Protein AF-A0A843CS87-F1 (afdb_monomer_lite)

Sequence (69 aa):
ILVSDGRGNVSLSGKSPLSESIALASMIKEAKIPALVLDSEEGIVSLGYAKKLAAAMGAKYMKLSELQA

pLDDT: mean 89.92, std 9.01, range [53.28, 98.12]

Structure (mmCIF, N/CA/C/O backbone):
data_AF-A0A843CS87-F1
#
_entry.id   AF-A0A843CS87-F1
#
loop_
_atom_site.group_PDB
_atom_site.id
_atom_site.type_symbol
_atom_site.label_atom_id
_atom_site.label_alt_id
_atom_site.label_comp_id
_atom_site.label_asym_id
_atom_site.label_entity_id
_atom_site.label_seq_id
_atom_site.pdbx_PDB_ins_code
_atom_site.Cartn_x
_atom_site.Cartn_y
_atom_site.Cartn_z
_atom_site.occupancy
_atom_site.B_iso_or_equiv
_atom_site.auth_seq_id
_atom_site.auth_comp_id
_atom_site.auth_asym_id
_atom_site.auth_atom_id
_atom_site.pdbx_PDB_model_num
ATOM 1 N N . ILE A 1 1 ? -4.900 -7.401 2.725 1.00 93.25 1 ILE A N 1
ATOM 2 C CA . ILE A 1 1 ? -4.066 -6.509 3.570 1.00 93.25 1 ILE A CA 1
ATOM 3 C C . ILE A 1 1 ? -2.630 -6.652 3.079 1.00 93.25 1 ILE A C 1
ATOM 5 O O . ILE A 1 1 ? -2.240 -7.779 2.800 1.00 93.25 1 ILE A O 1
ATOM 9 N N . LEU A 1 2 ? -1.893 -5.553 2.918 1.00 93.94 2 LEU A N 1
ATOM 10 C CA . LEU A 1 2 ? -0.468 -5.525 2.569 1.00 93.94 2 LEU A CA 1
ATOM 11 C C . LEU A 1 2 ? 0.302 -4.902 3.737 1.00 93.94 2 LEU A C 1
ATOM 13 O O . LEU A 1 2 ? -0.138 -3.887 4.266 1.00 93.94 2 LEU A O 1
ATOM 17 N N . VAL A 1 3 ? 1.439 -5.479 4.110 1.00 93.44 3 VAL A N 1
ATOM 18 C CA . VAL A 1 3 ? 2.369 -4.908 5.096 1.00 93.44 3 VAL A CA 1
ATOM 19 C C . VAL A 1 3 ? 3.700 -4.681 4.391 1.00 93.44 3 VAL A C 1
ATOM 21 O O . VAL A 1 3 ? 4.133 -5.551 3.636 1.00 93.44 3 VAL A O 1
ATOM 24 N N . SER A 1 4 ? 4.310 -3.512 4.569 1.00 90.88 4 SER A N 1
ATOM 25 C CA . SER A 1 4 ? 5.524 -3.120 3.848 1.00 90.88 4 SER A CA 1
ATOM 26 C C . SER A 1 4 ? 6.473 -2.334 4.747 1.00 90.88 4 SER A C 1
ATOM 28 O O . SER A 1 4 ? 6.052 -1.378 5.388 1.00 90.88 4 SER A O 1
ATOM 30 N N . ASP A 1 5 ? 7.759 -2.677 4.680 1.00 88.25 5 ASP A N 1
ATOM 31 C CA . ASP A 1 5 ? 8.893 -1.979 5.305 1.00 88.25 5 ASP A CA 1
ATOM 32 C C . ASP A 1 5 ? 9.591 -0.984 4.350 1.00 88.25 5 ASP A C 1
ATOM 34 O O . ASP A 1 5 ? 10.687 -0.498 4.620 1.00 88.25 5 ASP A O 1
ATOM 38 N N . GLY A 1 6 ? 8.979 -0.715 3.192 1.00 83.75 6 GLY A N 1
ATOM 39 C CA . GLY A 1 6 ? 9.374 0.348 2.267 1.00 83.75 6 GLY A CA 1
ATOM 40 C C . GLY A 1 6 ? 10.282 -0.080 1.110 1.00 83.75 6 GLY A C 1
ATOM 41 O O . GLY A 1 6 ? 10.535 0.713 0.202 1.00 83.75 6 GLY A O 1
ATOM 42 N N . ARG A 1 7 ? 10.775 -1.324 1.103 1.00 79.81 7 ARG A N 1
ATOM 43 C CA . ARG A 1 7 ? 11.953 -1.726 0.311 1.00 79.81 7 ARG A CA 1
ATOM 44 C C . ARG A 1 7 ? 11.684 -2.501 -0.983 1.00 79.81 7 ARG A C 1
A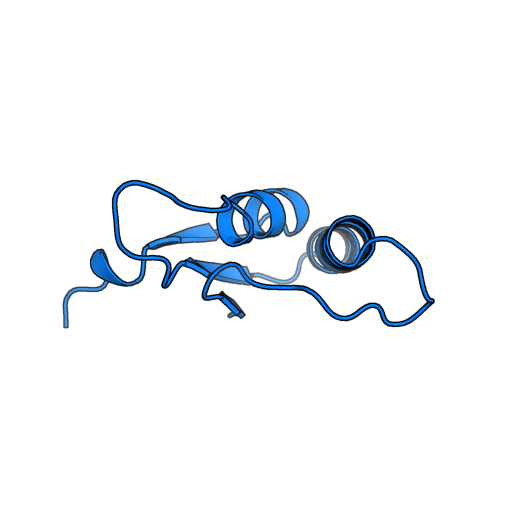TOM 46 O O . ARG A 1 7 ? 12.547 -3.262 -1.407 1.00 79.81 7 ARG A O 1
ATOM 53 N N . GLY A 1 8 ? 10.543 -2.319 -1.650 1.00 81.12 8 GLY A N 1
ATOM 54 C CA . GLY A 1 8 ? 10.271 -3.001 -2.927 1.00 81.12 8 GLY A CA 1
ATOM 55 C C . GLY A 1 8 ? 11.366 -2.741 -3.979 1.00 81.12 8 GLY A C 1
ATOM 56 O O . GLY A 1 8 ? 11.386 -1.681 -4.598 1.00 81.12 8 GLY A O 1
ATOM 57 N N . ASN A 1 9 ? 12.291 -3.693 -4.164 1.00 87.19 9 ASN A N 1
ATOM 58 C CA . ASN A 1 9 ? 13.533 -3.512 -4.932 1.00 87.19 9 ASN A CA 1
ATOM 59 C C . ASN A 1 9 ? 13.776 -4.586 -6.008 1.00 87.19 9 ASN A C 1
ATOM 61 O O . ASN A 1 9 ? 14.768 -4.506 -6.730 1.00 87.19 9 ASN A O 1
ATOM 65 N N . VAL A 1 10 ? 12.873 -5.558 -6.149 1.00 90.50 10 VAL A N 1
ATOM 66 C CA . VAL A 1 10 ? 12.933 -6.599 -7.184 1.00 90.50 10 VAL A CA 1
ATOM 67 C C . VAL A 1 10 ? 11.837 -6.352 -8.213 1.00 90.50 10 VAL A C 1
ATOM 69 O O . VAL A 1 10 ? 10.685 -6.113 -7.856 1.00 90.50 10 VAL A O 1
ATOM 72 N N . SER A 1 11 ? 12.207 -6.408 -9.491 1.00 92.44 11 SER A N 1
ATOM 73 C CA . SER A 1 11 ? 11.280 -6.265 -10.611 1.00 92.44 11 SER A CA 1
ATOM 74 C C . SER A 1 11 ? 10.867 -7.623 -11.166 1.00 92.44 11 SER A C 1
ATOM 76 O O . SER A 1 11 ? 11.673 -8.552 -11.207 1.00 92.44 11 SER A O 1
ATOM 78 N N . LEU A 1 12 ? 9.625 -7.712 -11.646 1.00 89.88 12 LEU A N 1
ATOM 79 C CA . LEU A 1 12 ? 9.111 -8.885 -12.352 1.00 89.88 12 LEU A CA 1
ATOM 80 C C . LEU A 1 12 ? 9.454 -8.871 -13.848 1.00 89.88 12 LEU A C 1
ATOM 82 O O . LEU A 1 12 ? 9.616 -9.939 -14.432 1.00 89.88 12 LEU A O 1
ATOM 86 N N . SER A 1 13 ? 9.567 -7.694 -14.479 1.00 91.75 13 SER A N 1
ATOM 87 C CA . SER A 1 13 ? 9.840 -7.566 -15.923 1.00 91.75 13 SER A CA 1
ATOM 88 C C . SER A 1 13 ? 11.122 -6.800 -16.275 1.00 91.75 13 SER A C 1
ATOM 90 O O . SER A 1 13 ? 11.351 -6.478 -17.439 1.00 91.75 13 SER A O 1
ATOM 92 N N . GLY A 1 14 ? 11.970 -6.503 -15.287 1.00 90.31 14 GLY A N 1
ATOM 93 C CA . GLY A 1 14 ? 13.196 -5.711 -15.456 1.00 90.31 14 GLY A CA 1
ATOM 94 C C . GLY A 1 14 ? 12.964 -4.194 -15.514 1.00 90.31 14 GLY A C 1
ATOM 95 O O . GLY A 1 14 ? 13.880 -3.445 -15.847 1.00 90.31 14 GLY A O 1
ATOM 96 N N . LYS A 1 15 ? 11.749 -3.726 -15.202 1.00 89.88 15 LYS A N 1
ATOM 97 C CA . LYS A 1 15 ? 11.405 -2.300 -15.080 1.00 89.88 15 LYS A CA 1
ATOM 98 C C . LYS A 1 15 ? 11.690 -1.793 -13.662 1.00 89.88 15 LYS A C 1
ATOM 100 O O . LYS A 1 15 ? 12.185 -2.514 -12.806 1.00 89.88 15 LYS A O 1
ATOM 105 N N . SER A 1 16 ? 11.363 -0.530 -13.392 1.00 91.38 16 SER A N 1
ATOM 106 C CA . SER A 1 16 ? 11.384 0.006 -12.026 1.00 91.38 16 SER A CA 1
ATOM 107 C C . SER A 1 16 ? 10.412 -0.782 -11.125 1.00 91.38 16 SER A C 1
ATOM 109 O O . SER A 1 16 ? 9.207 -0.756 -11.405 1.00 91.38 16 SER A O 1
ATOM 111 N N . PRO A 1 17 ? 10.884 -1.426 -10.034 1.00 92.38 17 PRO A N 1
ATOM 112 C CA . PRO A 1 17 ? 10.029 -2.152 -9.08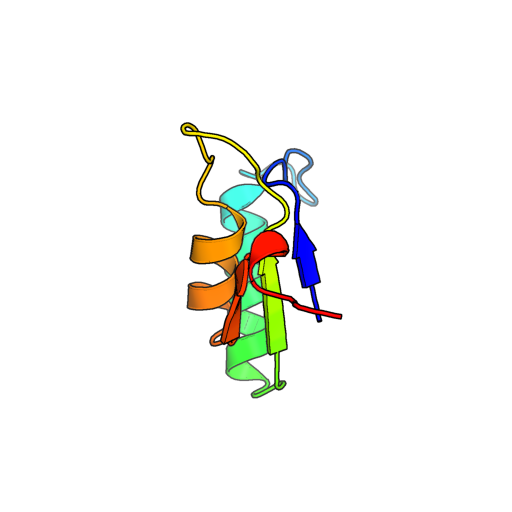7 1.00 92.38 17 PRO A CA 1
ATOM 113 C C . PRO A 1 17 ? 8.888 -1.290 -8.532 1.00 92.38 17 PRO A C 1
ATOM 115 O O . PRO A 1 17 ? 7.744 -1.736 -8.424 1.00 92.38 17 PRO A O 1
ATOM 118 N N . LEU A 1 18 ? 9.173 -0.010 -8.262 1.00 88.94 18 LEU A N 1
ATOM 119 C CA . LEU A 1 18 ? 8.171 0.951 -7.808 1.00 88.94 18 LEU A CA 1
ATOM 120 C C . LEU A 1 18 ? 7.078 1.149 -8.854 1.00 88.94 18 LEU A C 1
ATOM 122 O O . LEU A 1 18 ? 5.895 1.043 -8.539 1.00 88.94 18 LEU A O 1
ATOM 126 N N . SER A 1 19 ? 7.459 1.404 -10.103 1.00 91.44 19 SER A N 1
ATOM 127 C CA . SER A 1 19 ? 6.493 1.622 -11.179 1.00 91.44 19 SER A CA 1
ATOM 128 C C . SER A 1 19 ? 5.630 0.383 -11.432 1.00 91.44 19 SE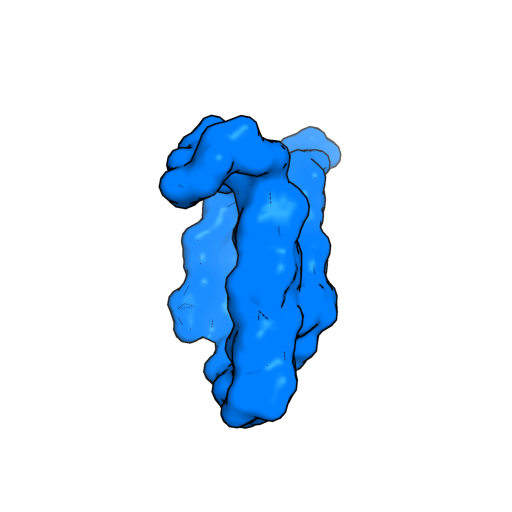R A C 1
ATOM 130 O O . SER A 1 19 ? 4.424 0.516 -11.622 1.00 91.44 19 SER A O 1
ATOM 132 N N . GLU A 1 20 ? 6.217 -0.815 -11.382 1.00 94.25 20 GLU A N 1
ATOM 133 C CA . GLU A 1 20 ? 5.468 -2.071 -11.509 1.00 94.25 20 GLU A CA 1
ATOM 134 C C . GLU A 1 20 ? 4.492 -2.281 -10.353 1.00 94.25 20 GLU A C 1
ATOM 136 O O . GLU A 1 20 ? 3.323 -2.589 -10.582 1.00 94.25 20 GLU A O 1
ATOM 141 N N . SER A 1 21 ? 4.939 -2.062 -9.116 1.00 93.69 21 SER A N 1
ATOM 142 C CA . SER A 1 21 ? 4.070 -2.201 -7.945 1.00 93.69 21 SER A CA 1
ATOM 143 C C . SER A 1 21 ? 2.898 -1.211 -7.965 1.00 93.69 21 SER A C 1
ATOM 145 O O . SER A 1 21 ? 1.783 -1.590 -7.618 1.00 93.69 21 SER A O 1
ATOM 147 N N . ILE A 1 22 ? 3.105 0.019 -8.453 1.00 94.06 22 ILE A N 1
ATOM 148 C CA . ILE A 1 22 ? 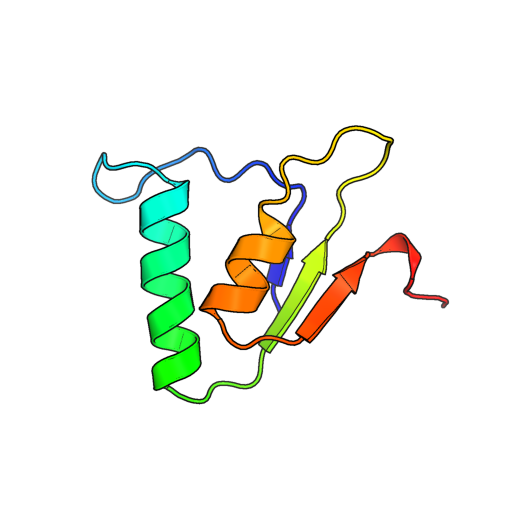2.033 1.008 -8.658 1.00 94.06 22 ILE A CA 1
ATOM 149 C C . ILE A 1 22 ? 1.054 0.551 -9.749 1.00 94.06 22 ILE A C 1
ATOM 151 O O . ILE A 1 22 ? -0.154 0.721 -9.594 1.00 94.06 22 ILE A O 1
ATOM 155 N N . ALA A 1 23 ? 1.544 -0.035 -10.844 1.00 95.25 23 ALA A N 1
ATOM 156 C CA . ALA A 1 23 ? 0.676 -0.540 -11.905 1.00 95.25 23 ALA A CA 1
ATOM 157 C C . ALA A 1 23 ? -0.226 -1.680 -11.401 1.00 95.25 23 ALA A C 1
ATOM 159 O O . ALA A 1 23 ? -1.439 -1.639 -11.597 1.00 95.25 23 ALA A O 1
ATOM 160 N N . LEU A 1 24 ? 0.346 -2.645 -10.674 1.00 94.81 24 LEU A N 1
ATOM 161 C CA . LEU A 1 24 ? -0.408 -3.740 -10.053 1.00 94.81 24 LEU A CA 1
ATOM 162 C C . LEU A 1 24 ? -1.397 -3.231 -8.995 1.00 94.81 24 LEU A C 1
ATOM 164 O O . LEU A 1 24 ? -2.529 -3.702 -8.918 1.00 94.81 24 LEU A O 1
ATOM 168 N N . ALA A 1 25 ? -0.996 -2.237 -8.205 1.00 96.12 25 ALA A N 1
ATOM 169 C CA . ALA A 1 25 ? -1.864 -1.580 -7.240 1.00 96.12 25 ALA A CA 1
ATOM 170 C C . ALA A 1 25 ? -3.118 -0.980 -7.888 1.00 96.12 25 ALA A C 1
ATOM 172 O O . ALA A 1 25 ? -4.224 -1.194 -7.393 1.00 96.12 25 ALA A O 1
ATOM 173 N N . SER A 1 26 ? -2.969 -0.285 -9.017 1.00 97.69 26 SER A N 1
ATOM 174 C CA . SER A 1 26 ? -4.108 0.275 -9.751 1.00 97.69 26 SER A CA 1
ATOM 175 C C . SER A 1 26 ? -5.103 -0.802 -10.192 1.00 97.69 26 SER A C 1
ATOM 177 O O . SER A 1 26 ? -6.308 -0.586 -10.096 1.00 97.69 26 SER A O 1
ATOM 179 N N . MET A 1 27 ? -4.631 -1.997 -10.564 1.00 97.75 27 MET A N 1
ATOM 180 C CA . MET A 1 27 ? -5.516 -3.114 -10.921 1.00 97.75 27 MET A CA 1
ATOM 181 C C . MET A 1 27 ? -6.386 -3.570 -9.736 1.00 97.75 27 MET A C 1
ATOM 183 O O . MET A 1 27 ? -7.553 -3.911 -9.917 1.00 97.75 27 MET A O 1
ATOM 187 N N . ILE A 1 28 ? -5.856 -3.532 -8.507 1.00 97.69 28 ILE A N 1
ATOM 188 C CA . ILE A 1 28 ? -6.614 -3.853 -7.280 1.00 97.69 28 ILE A CA 1
ATOM 189 C C . ILE A 1 28 ? -7.738 -2.831 -7.063 1.00 97.69 28 ILE A C 1
ATOM 191 O O . ILE A 1 28 ? -8.867 -3.205 -6.728 1.00 97.69 28 ILE A O 1
ATOM 195 N N . LYS A 1 29 ? -7.444 -1.548 -7.304 1.00 97.94 29 LYS A N 1
ATOM 196 C CA . LYS A 1 29 ? -8.426 -0.461 -7.236 1.00 97.94 29 LYS A CA 1
ATOM 197 C C . LYS A 1 29 ? -9.531 -0.627 -8.276 1.00 97.94 29 LYS A C 1
ATOM 199 O O . LYS A 1 29 ?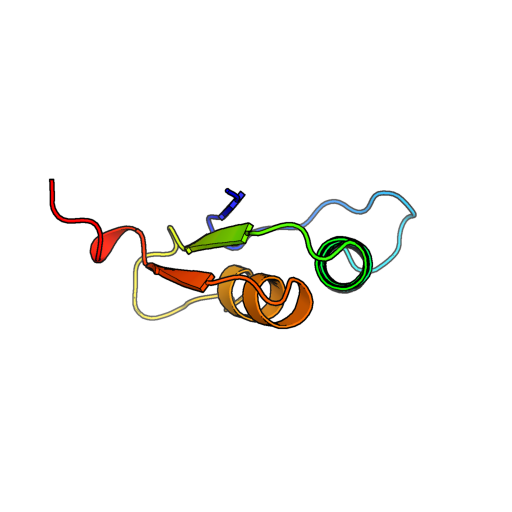 -10.708 -0.499 -7.943 1.00 97.94 29 LYS A O 1
ATOM 204 N N . GLU A 1 30 ? -9.162 -0.912 -9.524 1.00 98.12 30 GLU A N 1
ATOM 205 C CA . GLU A 1 30 ? -10.098 -1.128 -10.637 1.00 98.12 30 GLU A CA 1
ATOM 206 C C . GLU A 1 30 ? -11.017 -2.324 -10.383 1.00 98.12 30 GLU A C 1
ATOM 208 O O . GLU A 1 30 ? -12.225 -2.241 -10.610 1.00 98.12 30 GLU A O 1
ATOM 213 N N . ALA A 1 31 ? -10.471 -3.396 -9.805 1.00 98.06 31 ALA A N 1
ATOM 214 C CA . ALA A 1 31 ? -11.230 -4.559 -9.361 1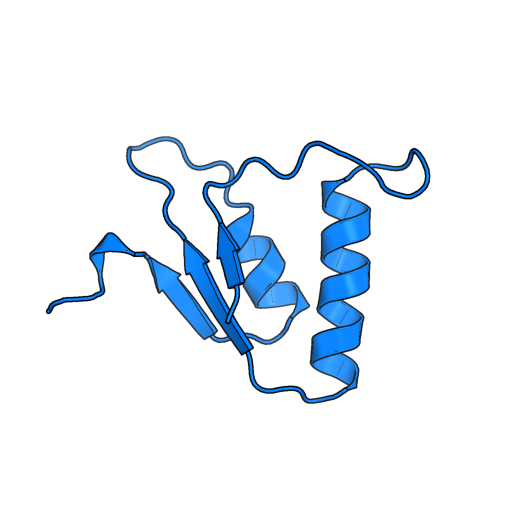.00 98.06 31 ALA A CA 1
ATOM 215 C C . ALA A 1 31 ? -12.110 -4.290 -8.120 1.00 98.06 31 ALA A C 1
ATOM 217 O O . ALA A 1 31 ? -12.840 -5.180 -7.685 1.00 98.06 31 ALA A O 1
ATOM 218 N N . LYS A 1 32 ? -12.063 -3.075 -7.548 1.00 97.38 32 LYS A N 1
ATOM 219 C CA . LYS A 1 32 ? -12.803 -2.651 -6.344 1.00 97.38 32 LYS A CA 1
ATOM 220 C C . LYS A 1 32 ? -12.568 -3.564 -5.140 1.00 97.38 32 LYS A C 1
ATOM 222 O O . LYS A 1 32 ? -13.465 -3.762 -4.321 1.00 97.38 32 LYS A O 1
ATOM 227 N N . ILE A 1 33 ? -11.363 -4.113 -5.024 1.00 97.81 33 ILE A N 1
ATOM 228 C CA . ILE A 1 33 ? -11.002 -4.998 -3.919 1.00 97.81 33 ILE A CA 1
ATOM 229 C C . ILE A 1 33 ? -10.710 -4.132 -2.685 1.00 97.81 33 ILE A C 1
ATOM 231 O O . ILE A 1 33 ? -9.799 -3.300 -2.729 1.00 97.81 33 ILE A O 1
ATOM 235 N N . PRO A 1 34 ? -11.432 -4.314 -1.563 1.00 96.88 34 PRO A N 1
ATOM 236 C CA . PRO A 1 34 ? -11.123 -3.607 -0.329 1.00 96.88 34 PRO A CA 1
ATOM 237 C C . PRO A 1 34 ? -9.712 -3.949 0.150 1.00 96.88 34 PRO A C 1
ATOM 239 O O . PRO A 1 34 ? -9.366 -5.115 0.346 1.00 96.88 34 PRO A O 1
ATOM 242 N N . ALA A 1 35 ? -8.895 -2.922 0.368 1.00 97.06 35 ALA A N 1
ATOM 243 C CA . ALA A 1 35 ? -7.504 -3.089 0.752 1.00 97.06 35 ALA A CA 1
ATOM 244 C C . ALA A 1 35 ? -7.103 -2.154 1.900 1.00 97.06 35 ALA A C 1
ATOM 246 O O . ALA A 1 35 ? -7.641 -1.060 2.082 1.00 97.06 35 ALA A O 1
ATOM 247 N N . LEU A 1 36 ? -6.115 -2.614 2.662 1.00 96.00 36 LEU A N 1
ATOM 248 C CA . LEU A 1 36 ? -5.424 -1.887 3.720 1.00 96.00 36 LEU A CA 1
ATOM 249 C C . LEU A 1 36 ? -3.929 -2.109 3.512 1.00 96.00 36 LEU A C 1
ATOM 251 O O . LEU A 1 36 ? -3.513 -3.257 3.320 1.00 96.00 36 LEU A O 1
ATOM 255 N N . VAL A 1 37 ? -3.162 -1.026 3.551 1.00 95.44 37 VAL A N 1
ATOM 256 C CA . VAL A 1 37 ? -1.702 -1.027 3.537 1.00 95.44 37 VAL A CA 1
ATOM 257 C C . VAL A 1 37 ? -1.212 -0.566 4.904 1.00 95.44 37 VAL A C 1
ATOM 259 O O . VAL A 1 37 ? -1.553 0.529 5.351 1.00 95.44 37 VAL A O 1
ATOM 262 N N . LEU A 1 38 ? -0.426 -1.422 5.547 1.00 94.56 38 LEU A N 1
ATOM 263 C CA . LEU A 1 38 ? 0.251 -1.157 6.805 1.00 94.56 38 LEU A CA 1
ATOM 264 C C . LEU A 1 38 ? 1.713 -0.822 6.523 1.00 94.56 38 LEU A C 1
ATOM 266 O O . LEU A 1 38 ? 2.434 -1.614 5.912 1.00 94.56 38 LEU A O 1
ATOM 270 N N . ASP A 1 39 ? 2.125 0.361 6.954 1.00 93.00 39 ASP A N 1
ATOM 271 C CA . ASP A 1 39 ? 3.499 0.836 6.849 1.00 93.00 39 ASP A CA 1
ATOM 272 C C . ASP A 1 39 ? 4.266 0.495 8.128 1.00 93.00 39 ASP A C 1
ATOM 274 O O . ASP A 1 39 ? 3.950 1.021 9.197 1.00 93.00 39 ASP A O 1
ATOM 278 N N . SER A 1 40 ? 5.240 -0.409 8.027 1.00 90.19 40 SER A N 1
ATOM 279 C CA . SER A 1 40 ? 6.123 -0.783 9.133 1.00 90.19 40 SER A CA 1
ATOM 280 C C . SER A 1 40 ? 7.448 -0.017 9.120 1.00 90.19 40 SER A C 1
ATOM 282 O O . SER A 1 40 ? 8.360 -0.388 9.855 1.00 90.19 40 SER A O 1
ATOM 284 N N . GLU A 1 41 ? 7.595 1.016 8.280 1.00 88.06 41 GLU A N 1
ATOM 285 C CA . GLU A 1 41 ? 8.756 1.904 8.322 1.00 88.06 41 GLU A CA 1
ATOM 286 C C . GLU A 1 41 ? 8.779 2.701 9.638 1.00 88.06 41 GLU A C 1
ATOM 288 O O . GLU A 1 41 ? 7.825 3.398 10.002 1.00 88.06 41 GLU A O 1
ATOM 293 N N . GLU A 1 42 ? 9.915 2.638 10.332 1.00 80.31 42 GLU A N 1
ATOM 294 C CA . GLU A 1 42 ? 10.185 3.385 11.560 1.00 80.31 42 GLU A CA 1
ATOM 295 C C . GLU A 1 42 ? 11.277 4.443 11.336 1.00 80.31 42 GLU A C 1
ATOM 297 O O . GLU A 1 42 ? 12.190 4.271 10.528 1.00 80.31 42 GLU A O 1
ATOM 302 N N . GLY A 1 43 ? 11.206 5.546 12.088 1.00 73.81 43 GLY A N 1
ATOM 303 C CA . GLY A 1 43 ? 12.195 6.628 12.044 1.00 73.81 43 GLY A CA 1
ATOM 304 C C . GLY A 1 43 ? 11.801 7.842 11.192 1.00 73.81 43 GLY A C 1
ATOM 305 O O . GLY A 1 43 ? 10.696 7.946 10.661 1.00 73.81 43 GLY A O 1
ATOM 306 N N . ILE A 1 44 ? 12.714 8.820 11.123 1.00 61.91 44 ILE A N 1
ATOM 307 C CA . ILE A 1 44 ? 12.490 10.136 10.484 1.00 61.91 44 ILE A CA 1
ATOM 308 C C . ILE A 1 44 ? 12.548 10.035 8.950 1.00 61.91 44 ILE A C 1
ATOM 310 O O . ILE A 1 44 ? 11.897 10.808 8.247 1.00 61.91 44 ILE A O 1
ATOM 314 N N . VAL A 1 45 ? 13.305 9.069 8.423 1.00 66.69 45 VAL A N 1
ATOM 315 C CA . VAL A 1 45 ? 13.438 8.821 6.984 1.00 66.69 45 VAL A CA 1
ATOM 316 C C . VAL A 1 45 ? 12.540 7.648 6.613 1.00 66.69 45 VAL A C 1
ATOM 318 O O . VAL A 1 45 ? 12.798 6.527 7.030 1.00 66.69 45 VAL A O 1
ATOM 321 N N . SER A 1 46 ? 11.513 7.915 5.808 1.00 72.81 46 SER A N 1
ATOM 322 C CA . SER A 1 46 ? 10.708 6.877 5.156 1.00 72.81 46 SER A CA 1
ATOM 323 C C . SER A 1 46 ? 10.836 7.017 3.645 1.00 72.81 46 SER A C 1
ATOM 325 O O . SER A 1 46 ? 10.917 8.128 3.109 1.00 72.81 46 SER A O 1
ATOM 327 N N . LEU A 1 47 ? 10.846 5.890 2.943 1.00 77.12 47 LEU A N 1
ATOM 328 C CA . LEU A 1 47 ? 10.844 5.830 1.482 1.00 77.12 47 LEU A CA 1
ATOM 329 C C . LEU A 1 47 ? 9.471 6.242 0.919 1.00 77.12 47 LEU A C 1
ATOM 331 O O . LEU A 1 47 ? 9.338 6.581 -0.265 1.00 77.12 47 LEU A O 1
ATOM 335 N N . GLY A 1 48 ? 8.441 6.234 1.775 1.00 85.38 48 GLY A N 1
ATOM 336 C CA . GLY A 1 48 ? 7.069 6.601 1.433 1.00 85.38 48 GLY A CA 1
ATOM 337 C C . GLY A 1 48 ? 6.441 5.615 0.450 1.00 85.38 48 GLY A C 1
ATOM 338 O O . GLY A 1 48 ? 5.495 5.962 -0.265 1.00 85.38 48 GLY A O 1
ATOM 339 N N . TYR A 1 49 ? 6.996 4.405 0.376 1.00 90.00 49 TYR A N 1
ATOM 340 C CA . TYR A 1 49 ? 6.630 3.384 -0.596 1.00 90.00 49 TYR A CA 1
ATOM 341 C C . TYR A 1 49 ? 5.218 2.867 -0.306 1.00 90.00 49 TYR A C 1
ATOM 343 O O . TYR A 1 49 ? 4.353 2.897 -1.182 1.00 90.00 49 TYR A O 1
ATOM 351 N N . ALA A 1 50 ? 4.953 2.510 0.957 1.00 92.69 50 ALA A N 1
ATOM 352 C CA . ALA A 1 50 ? 3.656 2.027 1.425 1.00 92.69 50 ALA A CA 1
ATOM 353 C C . ALA A 1 50 ? 2.535 3.048 1.168 1.00 92.69 50 ALA A C 1
ATOM 355 O O . ALA A 1 50 ? 1.472 2.700 0.653 1.00 92.69 50 ALA A O 1
ATOM 356 N N . LYS A 1 51 ? 2.794 4.335 1.432 1.00 92.31 51 LYS A N 1
ATOM 357 C CA . LYS A 1 51 ? 1.827 5.417 1.194 1.00 92.31 51 LYS A CA 1
ATOM 358 C C . LYS A 1 51 ? 1.483 5.590 -0.290 1.00 92.31 51 LYS A C 1
ATOM 360 O O . LYS A 1 51 ? 0.312 5.758 -0.630 1.00 92.31 51 LYS A O 1
ATOM 365 N N . LYS A 1 52 ? 2.481 5.527 -1.181 1.00 93.31 52 LYS A N 1
ATOM 366 C CA . LYS A 1 52 ? 2.270 5.594 -2.642 1.00 93.31 52 LYS A CA 1
ATOM 367 C C . LYS A 1 52 ? 1.464 4.397 -3.146 1.00 93.31 52 LYS A C 1
ATOM 369 O O . LYS A 1 52 ? 0.533 4.575 -3.929 1.00 93.31 52 LYS A O 1
ATOM 374 N N . LEU A 1 53 ? 1.784 3.201 -2.654 1.00 94.38 53 LEU A N 1
ATOM 375 C CA . LEU A 1 53 ? 1.050 1.973 -2.955 1.00 94.38 53 LEU A CA 1
ATOM 376 C C . LEU A 1 53 ? -0.408 2.064 -2.515 1.00 94.38 53 LEU A C 1
ATOM 378 O O . LEU A 1 53 ? -1.297 1.807 -3.318 1.00 94.38 53 LEU A O 1
ATOM 382 N N . ALA A 1 54 ? -0.664 2.504 -1.282 1.00 95.81 54 ALA A N 1
ATOM 383 C CA . ALA A 1 54 ? -2.020 2.650 -0.769 1.00 95.81 54 ALA A CA 1
ATOM 384 C C . ALA A 1 54 ? -2.867 3.594 -1.635 1.00 95.81 54 ALA A C 1
ATOM 386 O O . ALA A 1 54 ? -4.006 3.272 -1.973 1.00 95.81 54 ALA A O 1
ATOM 387 N N . ALA A 1 55 ? -2.286 4.722 -2.058 1.00 96.44 55 ALA A N 1
ATOM 388 C CA . ALA A 1 55 ? -2.952 5.673 -2.942 1.00 96.44 55 ALA A CA 1
ATOM 389 C C . ALA A 1 55 ? -3.303 5.057 -4.311 1.00 96.44 55 ALA A C 1
ATOM 391 O O . ALA A 1 55 ? -4.432 5.217 -4.782 1.00 96.44 55 ALA A O 1
ATOM 392 N N . ALA A 1 56 ? -2.372 4.319 -4.925 1.00 97.00 56 ALA A N 1
ATOM 393 C CA . ALA A 1 56 ? -2.608 3.625 -6.193 1.00 97.00 56 ALA A CA 1
ATOM 394 C C . ALA A 1 56 ? -3.656 2.505 -6.056 1.00 97.00 56 ALA A C 1
ATOM 396 O O . ALA A 1 56 ? -4.550 2.394 -6.891 1.00 97.00 56 ALA A O 1
ATOM 397 N N . MET A 1 57 ? -3.614 1.749 -4.953 1.00 97.25 57 MET A N 1
ATOM 398 C CA . MET A 1 57 ? -4.578 0.691 -4.626 1.00 97.25 57 MET A CA 1
ATOM 399 C C . MET A 1 57 ? -5.976 1.218 -4.278 1.00 97.25 57 MET A C 1
ATOM 401 O O . MET A 1 57 ? -6.916 0.433 -4.211 1.00 97.25 57 MET A O 1
ATOM 405 N N . GLY A 1 58 ? -6.135 2.519 -4.003 1.00 97.38 58 GLY A N 1
ATOM 406 C CA . GLY A 1 58 ? -7.355 3.029 -3.367 1.00 97.38 58 GLY A CA 1
ATOM 407 C C . GLY A 1 58 ? -7.595 2.405 -1.986 1.00 97.38 58 GLY A C 1
ATOM 408 O O . GLY A 1 58 ? -8.737 2.257 -1.557 1.00 97.38 58 GLY A O 1
ATOM 409 N N . ALA A 1 59 ? -6.518 1.996 -1.316 1.00 97.69 59 ALA A N 1
ATOM 410 C CA . ALA A 1 59 ? -6.542 1.310 -0.037 1.00 97.69 59 ALA A CA 1
ATOM 411 C C . ALA A 1 59 ? -6.541 2.302 1.130 1.00 97.69 59 ALA A C 1
ATOM 413 O O . ALA A 1 59 ? -6.055 3.431 1.020 1.00 97.69 59 ALA A O 1
ATOM 414 N N . LYS A 1 60 ? -7.003 1.841 2.295 1.00 96.69 60 LYS A N 1
ATOM 415 C CA . LYS A 1 60 ? -6.696 2.521 3.558 1.00 96.69 60 LYS A CA 1
ATOM 416 C C . LYS A 1 60 ? -5.194 2.420 3.835 1.00 96.69 60 LYS A C 1
ATOM 418 O O . LYS A 1 60 ? -4.575 1.408 3.513 1.00 96.69 60 LYS A O 1
ATOM 423 N N . TYR A 1 61 ? -4.635 3.454 4.446 1.00 95.31 61 TYR A N 1
ATOM 424 C CA . TYR A 1 61 ? -3.240 3.512 4.871 1.00 95.31 61 TYR A CA 1
ATOM 425 C C . TYR A 1 61 ? -3.189 3.727 6.382 1.00 95.31 61 TYR A C 1
ATOM 427 O O . TYR A 1 61 ? -3.949 4.542 6.904 1.00 95.31 61 TYR A O 1
ATOM 435 N N . MET A 1 62 ? -2.299 3.010 7.055 1.00 93.31 62 MET A N 1
ATOM 436 C CA . MET A 1 62 ? -2.059 3.111 8.492 1.00 93.31 62 MET A CA 1
ATOM 437 C C . MET A 1 62 ? -0.593 2.789 8.766 1.00 93.31 62 MET A C 1
ATOM 439 O O . MET A 1 62 ? -0.024 1.911 8.112 1.00 93.31 62 MET A O 1
ATOM 443 N N . LYS A 1 63 ? 0.018 3.466 9.739 1.00 91.31 63 LYS A N 1
ATOM 444 C CA . LYS A 1 63 ? 1.323 3.036 10.252 1.00 91.31 63 LYS A CA 1
ATOM 445 C C . LYS A 1 63 ? 1.145 1.898 11.244 1.00 91.31 63 LYS A C 1
ATOM 447 O O . LYS A 1 63 ? 0.226 1.920 12.056 1.00 91.31 63 LYS A O 1
ATOM 452 N N . LEU A 1 64 ? 2.053 0.929 11.229 1.00 89.44 64 LEU A N 1
ATOM 453 C CA . LEU A 1 64 ? 2.012 -0.199 12.156 1.00 89.44 64 LEU A CA 1
ATOM 454 C C . LEU A 1 64 ? 2.077 0.271 13.620 1.00 89.44 64 LEU A C 1
ATOM 456 O O . LEU A 1 64 ? 1.409 -0.301 14.468 1.00 89.44 64 LEU A O 1
ATOM 460 N N . SER A 1 65 ? 2.779 1.375 13.895 1.00 84.81 65 SER A N 1
ATOM 461 C CA . SER A 1 65 ? 2.827 2.026 15.213 1.00 84.81 65 SER A CA 1
ATOM 462 C C . SER A 1 65 ? 1.481 2.575 15.711 1.00 84.81 65 SER A C 1
ATOM 464 O O . SER A 1 65 ? 1.350 2.893 16.888 1.00 84.81 65 SER A O 1
ATOM 466 N N . GLU A 1 66 ? 0.500 2.759 14.823 1.00 84.69 66 GLU A N 1
ATOM 467 C CA . GLU A 1 66 ? -0.844 3.248 15.161 1.00 84.69 66 GLU A CA 1
ATOM 468 C C . GLU A 1 66 ? -1.793 2.102 15.552 1.00 84.69 66 GLU A C 1
ATOM 470 O O . GLU A 1 66 ? -2.873 2.362 16.084 1.00 84.69 66 GLU A O 1
ATOM 475 N N . LEU A 1 67 ? -1.407 0.840 15.317 1.00 81.56 67 LEU A N 1
ATOM 476 C CA . LEU A 1 67 ? -2.120 -0.315 15.856 1.00 81.56 67 LEU A CA 1
ATOM 477 C C . LEU A 1 67 ? -1.829 -0.425 17.354 1.00 81.56 67 LEU A C 1
ATOM 479 O O . LEU A 1 67 ? -0.753 -0.848 17.769 1.00 81.56 67 LEU A O 1
ATOM 483 N N . GLN A 1 68 ? -2.811 -0.047 18.165 1.00 69.38 68 GLN A N 1
ATOM 484 C CA . GLN A 1 68 ? -2.830 -0.369 19.587 1.00 69.38 68 GLN A CA 1
ATOM 485 C C . GLN A 1 68 ? -3.486 -1.743 19.772 1.00 69.38 68 GLN A C 1
ATOM 487 O O . GLN A 1 68 ? -4.538 -2.006 19.186 1.00 69.38 68 GLN A O 1
ATOM 492 N N . ALA A 1 69 ? -2.817 -2.614 20.529 1.00 53.28 69 ALA A N 1
ATOM 493 C CA . ALA A 1 69 ? -3.289 -3.945 20.909 1.00 53.28 69 ALA A CA 1
ATOM 494 C C . ALA A 1 69 ? -4.153 -3.892 22.174 1.00 53.28 69 ALA A C 1
ATOM 496 O O . ALA A 1 69 ? -3.849 -3.051 23.051 1.00 53.28 69 ALA A O 1
#

Secondary structure (DSSP, 8-state):
-EEE-S-----SSSS-HHHHHHHHHHHHHHTT---EEEE---SS----HHHHHHHHHT-EEEEGGG---

Radius of gyration: 12.19 Å; chains: 1; bounding box: 26×19×37 Å

Foldseek 3Di:
DAEDQQDQCDDPVPDGSLVVLLVVLLVLVVVVPAAEYEHAHDDPDHNCSSVSSCVSNVYHYDYPVPDDD